Protein AF-A0A8J7H4M5-F1 (afdb_monomer_lite)

pLDDT: mean 70.47, std 21.89, range [36.84, 95.19]

Sequence (115 aa):
MTSISAVTSASGSSASSGTSNEQQIARLNQQIKTLTQQAKSLASSLEKASTDEEKASIQEQQQLVQAQIQALQAQIARLQNESSESKQQQAASTSTAQEEGVNKPTEENKINIYV

Foldseek 3Di:
DDDDDDDDPPDDPPVPPPCQLVNVLVVLVVVLVVLVVVLVVLVVVLVVDPDPVSVVVSVVSNVVSVVSSVVSVVVSVVSVVVVVVVVVVVVVVCVVPPDDDDDDDDDDDPDPDDD

Secondary structure (DSSP, 8-state):
--------------------HHHHHHHHHHHHHHHHHHHHHHHHHHHH--SHHHHHHHHHHHHHHHHHHHHHHHHHHHHHHHHHHHHHHHHHTTTT--S----------------

Structure (mmCIF, N/CA/C/O backbone):
data_AF-A0A8J7H4M5-F1
#
_entry.id   AF-A0A8J7H4M5-F1
#
loop_
_atom_site.group_PDB
_atom_site.id
_atom_site.type_symbol
_atom_site.label_atom_id
_atom_site.label_alt_id
_atom_site.label_comp_id
_atom_site.label_asym_id
_atom_site.label_entity_id
_atom_site.label_seq_id
_atom_site.pdbx_PDB_ins_code
_atom_site.Cartn_x
_atom_site.Cartn_y
_atom_site.Cartn_z
_atom_site.occupancy
_atom_site.B_iso_or_equiv
_atom_site.auth_seq_id
_atom_site.auth_comp_id
_atom_site.auth_asym_id
_atom_site.auth_atom_id
_atom_site.pdbx_PDB_model_num
ATOM 1 N N . MET A 1 1 ? 10.976 3.826 66.687 1.00 42.44 1 MET A N 1
ATOM 2 C CA . MET A 1 1 ? 10.780 5.070 65.921 1.00 42.44 1 MET A CA 1
ATOM 3 C C . MET A 1 1 ? 9.429 5.001 65.217 1.00 42.44 1 MET A C 1
ATOM 5 O O . MET A 1 1 ? 9.223 4.089 64.431 1.00 42.44 1 MET A O 1
ATOM 9 N N . THR A 1 2 ? 8.514 5.905 65.583 1.00 36.94 2 THR A N 1
ATOM 10 C CA . THR A 1 2 ? 7.351 6.431 64.820 1.00 36.94 2 THR A CA 1
ATOM 11 C C . THR A 1 2 ? 7.843 6.932 63.435 1.00 36.94 2 THR A C 1
ATOM 13 O O . THR A 1 2 ? 9.026 7.241 63.338 1.00 36.94 2 THR A O 1
ATOM 16 N N . SER A 1 3 ? 7.125 7.061 62.310 1.00 36.84 3 SER A N 1
ATOM 17 C CA . SER A 1 3 ? 5.714 7.357 61.980 1.00 36.84 3 SER A CA 1
ATOM 18 C C . SER A 1 3 ? 5.539 7.187 60.448 1.00 36.84 3 SER A C 1
ATOM 20 O O . SER A 1 3 ? 6.485 7.462 59.721 1.00 36.84 3 SER A O 1
ATOM 22 N N . ILE A 1 4 ? 4.444 6.589 59.951 1.00 47.62 4 ILE A N 1
ATOM 23 C CA . ILE A 1 4 ? 3.242 7.207 59.317 1.00 47.62 4 ILE A CA 1
ATOM 24 C C . ILE A 1 4 ? 3.468 7.862 57.936 1.00 47.62 4 ILE A C 1
ATOM 26 O O . ILE A 1 4 ? 4.298 8.754 57.799 1.00 47.62 4 ILE A O 1
ATOM 30 N N . SER A 1 5 ? 2.552 7.517 57.013 1.00 40.06 5 SER A N 1
ATOM 31 C CA . SER A 1 5 ? 2.085 8.243 55.806 1.00 40.06 5 SER A CA 1
ATOM 32 C C . SER A 1 5 ? 2.483 7.551 54.499 1.00 40.06 5 SER A C 1
ATOM 34 O O . SER A 1 5 ? 3.631 7.185 54.323 1.00 40.06 5 SER A O 1
ATOM 36 N N . ALA A 1 6 ? 1.625 7.371 53.503 1.00 38.75 6 ALA A N 1
ATOM 37 C CA . ALA A 1 6 ? 0.223 7.711 53.350 1.00 38.75 6 ALA A CA 1
ATOM 38 C C . ALA A 1 6 ? -0.294 6.962 52.112 1.00 38.75 6 ALA A C 1
ATOM 40 O O . ALA A 1 6 ? 0.446 6.695 51.170 1.00 38.75 6 ALA A O 1
ATOM 41 N N . VAL A 1 7 ? -1.576 6.629 52.180 1.00 44.66 7 VAL A N 1
ATOM 42 C CA . VAL A 1 7 ? -2.525 6.408 51.090 1.00 44.66 7 VAL A CA 1
ATOM 43 C C . VAL A 1 7 ? -2.030 6.729 49.671 1.00 44.66 7 VAL A C 1
ATOM 45 O O . VAL A 1 7 ? -1.602 7.834 49.364 1.00 44.66 7 VAL A O 1
ATOM 48 N N . THR A 1 8 ? -2.206 5.786 48.755 1.00 45.97 8 THR A N 1
ATOM 49 C CA . THR A 1 8 ? -3.171 5.937 47.656 1.00 45.97 8 THR A CA 1
ATOM 50 C C . THR A 1 8 ? -3.163 4.654 46.847 1.00 45.97 8 THR A C 1
ATOM 52 O O . THR A 1 8 ? -2.257 4.365 46.070 1.00 45.97 8 THR A O 1
ATOM 55 N N . SER A 1 9 ? -4.227 3.882 47.033 1.00 44.91 9 SER A N 1
ATOM 56 C CA . SER A 1 9 ? -4.763 2.994 46.019 1.00 44.91 9 SER A CA 1
ATOM 57 C C . SER A 1 9 ? -5.043 3.838 44.772 1.00 44.91 9 SER A C 1
ATOM 59 O O . SER A 1 9 ? -6.152 4.329 44.580 1.00 44.91 9 SER A O 1
ATOM 61 N N . ALA A 1 10 ? -4.023 4.073 43.948 1.00 42.59 10 ALA A N 1
ATOM 62 C CA . ALA A 1 10 ? -4.214 4.534 42.588 1.00 42.59 10 ALA A CA 1
ATOM 63 C C . ALA A 1 10 ? -4.742 3.326 41.814 1.00 42.59 10 ALA A C 1
ATOM 65 O O . ALA A 1 10 ? -3.995 2.513 41.272 1.00 42.59 10 ALA A O 1
ATOM 66 N N . SER A 1 11 ? -6.066 3.187 41.890 1.00 42.47 11 SER A N 1
ATOM 67 C CA . SER A 1 11 ? -6.922 2.631 40.852 1.00 42.47 11 SER A CA 1
ATOM 68 C C . SER A 1 11 ? -6.192 2.559 39.518 1.00 42.47 11 SER A C 1
ATOM 70 O O . SER A 1 11 ? -5.711 3.579 39.017 1.00 42.47 11 SER A O 1
ATOM 72 N N . GLY A 1 12 ? -6.112 1.340 38.990 1.00 44.12 12 GLY A N 1
ATOM 73 C CA . GLY A 1 12 ? -5.470 1.025 37.732 1.00 44.12 12 GLY A CA 1
ATOM 74 C C . GLY A 1 12 ? -5.840 2.023 36.649 1.00 44.12 12 GLY A C 1
ATOM 75 O O . GLY A 1 12 ? -6.928 1.990 36.091 1.00 44.12 12 GLY A O 1
ATOM 76 N N . SER A 1 13 ? -4.873 2.854 36.310 1.00 43.41 13 SER A N 1
ATOM 77 C CA . SER A 1 13 ? -4.732 3.352 34.961 1.00 43.41 13 SER A CA 1
ATOM 78 C C . SER A 1 13 ? -3.508 2.645 34.428 1.00 43.41 13 SER A C 1
ATOM 80 O O . SER A 1 13 ? -2.431 3.225 34.302 1.00 43.41 13 SER A O 1
ATOM 82 N N . SER A 1 14 ? -3.672 1.352 34.139 1.00 43.41 14 SER A N 1
ATOM 83 C CA . SER A 1 14 ? -2.963 0.751 33.021 1.00 43.41 14 SER A CA 1
ATOM 84 C C . SER A 1 14 ? -3.299 1.660 31.846 1.00 43.41 14 SER A C 1
ATOM 86 O O . SER A 1 14 ? -4.350 1.511 31.226 1.00 43.41 14 SER A O 1
ATOM 88 N N . ALA A 1 15 ? -2.487 2.694 31.620 1.00 46.06 15 ALA A N 1
ATOM 89 C CA . ALA A 1 15 ? -2.505 3.460 30.395 1.00 46.06 15 ALA A CA 1
ATOM 90 C C . ALA A 1 15 ? -2.075 2.447 29.344 1.00 46.06 15 ALA A C 1
ATOM 92 O O . ALA A 1 15 ? -0.890 2.259 29.082 1.00 46.06 15 ALA A O 1
ATOM 93 N N . SER A 1 16 ? -3.062 1.668 28.900 1.00 46.19 16 SER A N 1
ATOM 94 C CA . SER A 1 16 ? -2.924 0.639 27.903 1.00 46.19 16 SER A CA 1
ATOM 95 C C . SER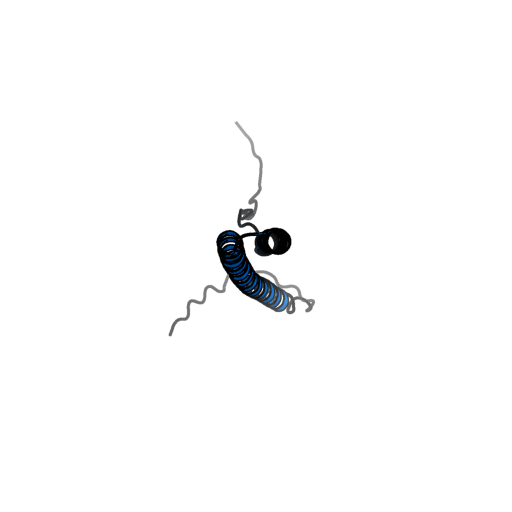 A 1 16 ? -2.281 1.341 26.733 1.00 46.19 16 SER A C 1
ATOM 97 O O . SER A 1 16 ? -2.884 2.195 26.087 1.00 46.19 16 SER A O 1
ATOM 99 N N . SER A 1 17 ? -1.027 0.997 26.492 1.00 47.69 17 SER A N 1
ATOM 100 C CA . SER A 1 17 ? -0.248 1.349 25.317 1.00 47.69 17 SER A CA 1
ATOM 101 C C . SER A 1 17 ? -0.811 0.675 24.056 1.00 47.69 17 SER A C 1
ATOM 103 O O . SER A 1 17 ? -0.078 0.376 23.118 1.00 47.69 17 SER A O 1
ATOM 105 N N . GLY A 1 18 ? -2.125 0.442 24.009 1.00 48.44 18 GLY A N 1
ATOM 106 C CA . GLY A 1 18 ? -2.868 0.147 22.803 1.00 48.44 18 GLY A CA 1
ATOM 107 C C . GLY A 1 18 ? -3.071 1.453 22.056 1.00 48.44 18 GLY A C 1
ATOM 108 O O . GLY A 1 18 ? -3.890 2.279 22.449 1.00 48.44 18 GLY A O 1
ATOM 109 N N . THR A 1 19 ? -2.297 1.653 20.992 1.00 58.22 19 THR A N 1
ATOM 110 C CA . THR A 1 19 ? -2.577 2.663 19.964 1.00 58.22 19 THR A CA 1
ATOM 111 C C . THR A 1 19 ? -4.072 2.606 19.649 1.00 58.22 19 THR A C 1
ATOM 113 O O . THR A 1 19 ? -4.531 1.588 19.138 1.00 58.22 19 THR A O 1
ATOM 116 N N . SER A 1 20 ? -4.845 3.629 20.032 1.00 78.25 20 SER A N 1
ATOM 117 C CA . SER A 1 20 ? -6.309 3.588 19.907 1.00 78.25 20 SER A CA 1
ATOM 118 C C . SER A 1 20 ? -6.703 3.284 18.459 1.00 78.25 20 SER A C 1
ATOM 120 O O . SER A 1 20 ? -6.007 3.727 17.539 1.00 78.25 20 SER A O 1
ATOM 122 N N . ASN A 1 21 ? -7.811 2.568 18.238 1.00 79.19 21 ASN A N 1
ATOM 123 C CA . ASN A 1 21 ? -8.306 2.261 16.888 1.00 79.19 21 ASN A CA 1
ATOM 124 C C . ASN A 1 21 ? -8.381 3.531 16.019 1.00 79.19 21 ASN A C 1
ATOM 126 O O . ASN A 1 21 ? -7.959 3.511 14.866 1.00 79.19 21 ASN A O 1
ATOM 130 N N . GLU A 1 22 ? -8.768 4.680 16.589 1.00 80.56 22 GLU A N 1
ATOM 131 C CA . GLU A 1 22 ? -8.697 5.984 15.916 1.00 80.56 22 GLU A CA 1
ATOM 132 C C . GLU A 1 22 ? -7.293 6.371 15.409 1.00 80.56 22 GLU A C 1
ATOM 134 O O . GLU A 1 22 ? -7.153 6.880 14.294 1.00 80.56 22 GLU A O 1
ATOM 139 N N . GLN A 1 23 ? -6.234 6.127 16.187 1.00 86.38 23 GLN A N 1
ATOM 140 C CA . GLN A 1 23 ? -4.856 6.407 15.771 1.00 86.38 23 GLN A CA 1
ATOM 141 C C . GLN A 1 23 ? -4.408 5.470 14.644 1.00 86.38 23 GLN A C 1
ATOM 143 O O . GLN A 1 23 ? -3.740 5.919 13.709 1.00 86.38 23 GLN A O 1
ATOM 148 N N . GLN A 1 24 ? -4.798 4.191 14.689 1.00 85.31 24 GLN A N 1
ATOM 149 C CA . GLN A 1 24 ? -4.547 3.254 13.591 1.00 85.31 24 GLN A CA 1
ATOM 150 C C . GLN A 1 24 ? -5.293 3.673 12.319 1.00 85.31 24 GLN A C 1
ATOM 152 O O . GLN A 1 24 ? -4.678 3.762 11.257 1.00 85.31 24 GLN A O 1
ATOM 157 N N . ILE A 1 25 ? -6.573 4.041 12.420 1.00 88.25 25 ILE A N 1
ATOM 158 C CA . ILE A 1 25 ? -7.369 4.548 11.292 1.00 88.25 25 ILE A CA 1
ATOM 159 C C . ILE A 1 25 ? -6.713 5.791 10.676 1.00 88.25 25 ILE A C 1
ATOM 161 O O . ILE A 1 25 ? -6.607 5.888 9.451 1.00 88.25 25 ILE A O 1
ATOM 165 N N . ALA A 1 26 ? -6.228 6.735 11.488 1.00 90.31 26 ALA A N 1
ATOM 166 C CA . ALA A 1 26 ? -5.544 7.930 10.991 1.00 90.31 26 ALA A CA 1
ATOM 167 C C . ALA A 1 26 ? -4.249 7.589 10.226 1.00 90.31 26 ALA A C 1
ATOM 169 O O . ALA A 1 26 ? -3.979 8.165 9.168 1.00 90.31 26 ALA A O 1
ATOM 170 N N . ARG A 1 27 ? -3.463 6.620 10.718 1.00 92.75 27 ARG A N 1
ATOM 171 C CA . ARG A 1 27 ? -2.242 6.134 10.048 1.00 92.75 27 ARG A CA 1
ATOM 172 C C . ARG A 1 27 ? -2.551 5.431 8.725 1.00 92.75 27 ARG A C 1
ATOM 174 O O . ARG A 1 27 ? -1.887 5.716 7.730 1.00 92.75 27 ARG A O 1
ATOM 181 N N . LEU A 1 28 ? -3.570 4.573 8.692 1.00 92.19 28 LEU A N 1
ATOM 182 C CA . LEU A 1 28 ? -4.004 3.885 7.471 1.00 92.19 28 LEU A CA 1
ATOM 183 C C . LEU A 1 28 ? -4.520 4.885 6.422 1.00 92.19 28 LEU A C 1
ATOM 185 O O . LEU A 1 28 ? -4.159 4.799 5.251 1.00 92.19 28 LEU A O 1
ATOM 189 N N . ASN A 1 29 ? -5.276 5.907 6.841 1.00 91.44 29 ASN A N 1
ATOM 190 C CA . ASN A 1 29 ? -5.719 6.989 5.953 1.00 91.44 29 ASN A CA 1
ATOM 191 C C . ASN A 1 29 ? -4.545 7.776 5.349 1.00 91.44 29 ASN A C 1
ATOM 193 O O . ASN A 1 29 ? -4.570 8.121 4.167 1.00 91.44 29 ASN A O 1
ATOM 197 N N . GLN A 1 30 ? -3.506 8.057 6.141 1.00 94.69 30 GLN A N 1
ATOM 198 C CA . GLN A 1 30 ? -2.277 8.675 5.636 1.00 94.69 30 GLN A CA 1
ATOM 199 C C . GLN A 1 30 ? -1.601 7.789 4.579 1.00 94.69 30 GLN A C 1
ATOM 201 O O . GLN A 1 30 ? -1.251 8.293 3.514 1.00 94.69 30 GLN A O 1
ATOM 206 N N . GLN A 1 31 ? -1.466 6.480 4.830 1.00 92.75 31 GLN A N 1
ATOM 207 C CA . GLN A 1 31 ? -0.887 5.544 3.857 1.00 92.75 31 GLN A CA 1
ATOM 208 C C . GLN A 1 31 ? -1.684 5.497 2.552 1.00 92.75 31 GLN A C 1
ATOM 210 O O . GLN A 1 31 ? -1.085 5.554 1.481 1.00 92.75 31 GLN A O 1
ATOM 215 N N . ILE A 1 32 ? -3.020 5.479 2.617 1.00 93.38 32 ILE A N 1
ATOM 216 C CA . ILE A 1 32 ? -3.871 5.545 1.419 1.00 93.38 32 ILE A CA 1
ATOM 217 C C . ILE A 1 32 ? -3.597 6.822 0.624 1.00 93.38 32 ILE A C 1
ATOM 219 O O . ILE A 1 32 ? -3.467 6.756 -0.598 1.00 93.38 32 ILE A O 1
ATOM 223 N N . LYS A 1 33 ? -3.480 7.982 1.284 1.00 94.12 33 LYS A N 1
ATOM 224 C CA . LYS A 1 33 ? -3.157 9.245 0.599 1.00 94.12 33 LYS A CA 1
ATOM 225 C C . LYS A 1 33 ? -1.806 9.168 -0.108 1.00 94.12 33 LYS A C 1
ATOM 227 O O . LYS A 1 33 ? -1.715 9.571 -1.266 1.00 94.12 33 LYS A O 1
ATOM 232 N N . THR A 1 34 ? -0.786 8.620 0.550 1.00 95.19 34 THR A N 1
ATOM 233 C CA . THR A 1 34 ? 0.545 8.432 -0.044 1.00 95.19 34 THR A CA 1
ATOM 234 C C . THR A 1 34 ? 0.501 7.479 -1.238 1.00 95.19 34 THR A C 1
ATOM 236 O O . THR A 1 34 ? 0.996 7.829 -2.306 1.00 95.19 34 THR A O 1
ATOM 239 N N . LEU A 1 35 ? -0.147 6.320 -1.106 1.00 93.38 35 LEU A N 1
ATOM 240 C CA . LEU A 1 35 ? -0.303 5.357 -2.200 1.00 93.38 35 LEU A CA 1
ATOM 241 C C . LEU A 1 35 ? -1.110 5.943 -3.366 1.00 93.38 35 LEU A C 1
ATOM 243 O O . LEU A 1 35 ? -0.776 5.729 -4.525 1.00 93.38 35 LEU A O 1
ATOM 247 N N . THR A 1 36 ? -2.131 6.753 -3.085 1.00 91.12 36 THR A N 1
ATOM 248 C CA . THR A 1 36 ? -2.915 7.443 -4.121 1.00 91.12 36 THR A CA 1
ATOM 249 C C . THR A 1 36 ? -2.065 8.472 -4.870 1.00 91.12 36 THR A C 1
ATOM 251 O O . THR A 1 36 ? -2.159 8.589 -6.091 1.00 91.12 36 THR A O 1
ATOM 254 N N . GLN A 1 37 ? -1.204 9.210 -4.162 1.00 94.31 37 GLN A N 1
ATOM 255 C CA . GLN A 1 37 ? -0.238 10.110 -4.796 1.00 94.31 37 GLN A CA 1
ATOM 256 C C . GLN A 1 37 ? 0.776 9.339 -5.647 1.00 94.31 37 GLN A C 1
ATOM 258 O O . GLN A 1 37 ? 1.057 9.762 -6.766 1.00 94.31 37 GLN A O 1
ATOM 263 N N . GLN A 1 38 ? 1.271 8.195 -5.165 1.00 91.12 38 GLN A N 1
ATOM 264 C CA . GLN A 1 38 ? 2.145 7.316 -5.944 1.00 91.12 38 GLN A CA 1
ATOM 265 C C . GLN A 1 38 ? 1.445 6.796 -7.202 1.00 91.12 38 GLN A C 1
ATOM 267 O O . GLN A 1 38 ? 2.022 6.886 -8.278 1.00 91.12 38 GLN A O 1
ATOM 272 N N . ALA A 1 39 ? 0.185 6.359 -7.117 1.00 90.00 39 ALA A N 1
ATOM 273 C CA . ALA A 1 39 ? -0.597 5.948 -8.284 1.00 90.00 39 ALA A CA 1
ATOM 274 C C . ALA A 1 39 ? -0.740 7.080 -9.318 1.00 90.00 39 ALA A C 1
ATOM 276 O O . ALA A 1 39 ? -0.604 6.841 -10.517 1.00 90.00 39 ALA A O 1
ATOM 277 N N . LYS A 1 40 ? -0.953 8.325 -8.864 1.00 92.44 40 LYS A N 1
ATOM 278 C CA . LYS A 1 40 ? -0.966 9.515 -9.733 1.00 92.44 40 LYS A CA 1
ATOM 279 C C . LYS A 1 40 ? 0.392 9.771 -10.383 1.00 92.44 40 LYS A C 1
ATOM 281 O O . LYS A 1 40 ? 0.450 10.048 -11.575 1.00 92.44 40 LYS A O 1
ATOM 286 N N . SER A 1 41 ? 1.469 9.657 -9.610 1.00 92.25 41 SER A N 1
ATOM 287 C CA . SER A 1 41 ? 2.833 9.803 -10.119 1.00 92.25 41 SER A CA 1
ATOM 288 C C . SER A 1 41 ? 3.156 8.737 -11.166 1.00 92.25 41 SER A C 1
ATOM 290 O O . SER A 1 41 ? 3.732 9.061 -12.197 1.00 92.25 41 SER A O 1
ATOM 292 N N . LEU A 1 42 ? 2.757 7.485 -10.926 1.00 90.38 42 LEU A N 1
ATOM 293 C CA . LEU A 1 42 ? 2.903 6.381 -11.872 1.00 90.38 42 LEU A CA 1
ATOM 294 C C . LEU A 1 42 ? 2.089 6.627 -13.144 1.00 90.38 42 LEU A C 1
ATOM 296 O O . LEU A 1 42 ? 2.605 6.411 -14.231 1.00 90.38 42 LEU A O 1
ATOM 300 N N . ALA A 1 43 ? 0.864 7.150 -13.035 1.00 87.81 43 ALA A N 1
ATOM 301 C CA . ALA A 1 43 ? 0.069 7.526 -14.203 1.00 87.81 43 ALA A CA 1
ATOM 302 C C . ALA A 1 43 ? 0.762 8.613 -15.047 1.00 87.81 43 ALA A C 1
ATOM 304 O O . ALA A 1 43 ? 0.859 8.474 -16.261 1.00 87.81 43 ALA A O 1
ATOM 305 N N . SER A 1 44 ? 1.330 9.647 -14.419 1.00 90.62 44 SER A N 1
ATOM 306 C CA . SER A 1 44 ? 2.115 10.662 -15.138 1.00 90.62 44 SER A CA 1
ATOM 307 C C . SER A 1 44 ? 3.407 10.104 -15.750 1.00 90.62 44 SER A C 1
ATOM 309 O O . SER A 1 44 ? 3.829 10.568 -16.810 1.00 90.62 44 SER A O 1
ATOM 311 N N . SER A 1 45 ? 4.040 9.111 -15.116 1.00 86.75 45 SER A N 1
ATOM 312 C CA . SER A 1 45 ? 5.172 8.385 -15.707 1.00 86.75 45 SER A CA 1
ATOM 313 C C . SER A 1 45 ? 4.740 7.529 -16.898 1.00 86.75 45 SER A C 1
ATOM 315 O O . SER A 1 45 ? 5.461 7.481 -17.888 1.00 86.75 45 SER A O 1
ATOM 317 N N . LEU A 1 46 ? 3.554 6.913 -16.846 1.00 88.25 46 LEU A N 1
ATOM 318 C CA . LEU A 1 46 ? 2.991 6.121 -17.943 1.00 88.25 46 LEU A CA 1
ATOM 319 C C . LEU A 1 46 ? 2.781 6.973 -19.201 1.00 88.25 46 LEU A C 1
ATOM 321 O O . LEU A 1 46 ? 3.077 6.524 -20.304 1.00 88.25 46 LEU A O 1
ATOM 325 N N . GLU A 1 47 ? 2.325 8.218 -19.037 1.00 85.19 47 GLU A N 1
ATOM 326 C CA . GLU A 1 47 ? 2.166 9.169 -20.147 1.00 85.19 47 GLU A CA 1
ATOM 327 C C . GLU A 1 47 ? 3.504 9.591 -20.774 1.00 85.19 47 GLU A C 1
ATOM 329 O O . GLU A 1 47 ? 3.55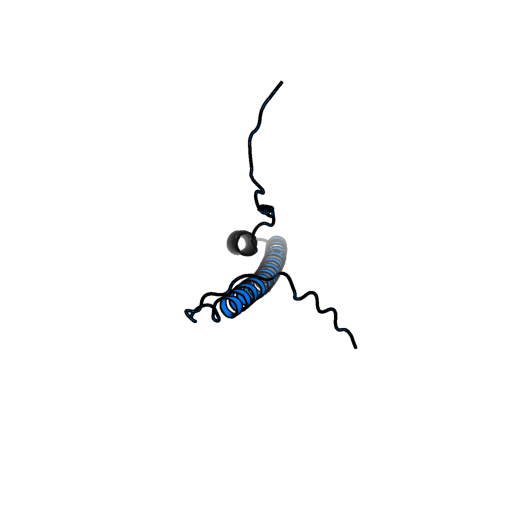5 9.937 -21.953 1.00 85.19 47 GLU A O 1
ATOM 334 N N . LYS A 1 48 ? 4.595 9.563 -20.000 1.00 87.25 48 LYS A N 1
ATOM 335 C CA . LYS A 1 48 ? 5.955 9.873 -20.474 1.00 87.25 48 LYS A CA 1
ATOM 336 C C . LYS A 1 48 ? 6.704 8.647 -21.003 1.00 87.25 48 LYS A C 1
ATOM 338 O O . LYS A 1 48 ? 7.717 8.811 -21.683 1.00 87.25 48 LYS A O 1
ATOM 343 N N . ALA A 1 49 ? 6.234 7.442 -20.689 1.00 86.81 49 ALA A N 1
ATOM 344 C CA . ALA A 1 49 ? 6.869 6.199 -21.095 1.00 86.81 49 ALA A CA 1
ATOM 345 C C . ALA A 1 49 ? 6.823 6.048 -22.621 1.00 86.81 49 ALA A C 1
ATOM 347 O O . ALA A 1 49 ? 5.762 6.113 -23.248 1.00 86.81 49 ALA A O 1
ATOM 348 N N . SER A 1 50 ? 7.995 5.846 -23.219 1.00 81.19 50 SER A N 1
ATOM 349 C CA . SER A 1 50 ? 8.149 5.770 -24.678 1.00 81.19 50 SER A CA 1
ATOM 350 C C . SER A 1 50 ? 8.191 4.331 -25.195 1.00 81.19 50 SER A C 1
ATOM 352 O O . SER A 1 50 ? 7.942 4.107 -26.377 1.00 81.19 50 SER A O 1
ATOM 354 N N . THR A 1 51 ? 8.466 3.360 -24.320 1.00 91.06 51 THR A N 1
ATOM 355 C CA . THR A 1 51 ? 8.578 1.936 -24.660 1.00 91.06 51 THR A CA 1
ATOM 356 C C . THR A 1 51 ? 7.416 1.124 -24.081 1.00 91.06 51 THR A C 1
ATOM 358 O O . THR A 1 51 ? 6.878 1.458 -23.022 1.00 91.06 51 THR A O 1
ATOM 361 N N . ASP A 1 52 ? 7.011 0.054 -24.771 1.00 88.00 52 ASP A N 1
ATOM 362 C CA . ASP A 1 52 ? 5.942 -0.842 -24.302 1.00 88.00 52 ASP A CA 1
ATOM 363 C C . ASP A 1 52 ? 6.319 -1.591 -23.013 1.00 88.00 52 ASP A C 1
ATOM 365 O O . ASP A 1 52 ? 5.467 -1.786 -22.148 1.00 88.00 52 ASP A O 1
ATOM 369 N N . GLU A 1 53 ? 7.595 -1.940 -22.824 1.00 89.88 53 GLU A N 1
ATOM 370 C CA . GLU A 1 53 ? 8.079 -2.587 -21.593 1.00 89.88 53 GLU A CA 1
ATOM 371 C C . GLU A 1 53 ? 7.989 -1.673 -20.364 1.00 89.88 53 GLU A C 1
ATOM 373 O O . GLU A 1 53 ? 7.576 -2.120 -19.287 1.00 89.88 53 GLU A O 1
ATOM 378 N N . GLU A 1 54 ? 8.304 -0.380 -20.506 1.00 88.06 54 GLU A N 1
ATOM 379 C CA . GLU A 1 54 ? 8.102 0.585 -19.420 1.00 88.06 54 GLU A CA 1
ATOM 380 C C . GLU A 1 54 ? 6.620 0.757 -19.102 1.00 88.06 54 GLU A C 1
ATOM 382 O O . GLU A 1 54 ? 6.237 0.773 -17.930 1.00 88.06 54 GLU A O 1
ATOM 387 N N . LYS A 1 55 ? 5.768 0.835 -20.131 1.00 90.19 55 LYS A N 1
ATOM 388 C CA . LYS A 1 55 ? 4.319 0.937 -19.933 1.00 90.19 55 LYS A CA 1
ATOM 389 C C . LYS A 1 55 ? 3.766 -0.272 -19.190 1.00 90.19 55 LYS A C 1
ATOM 391 O O . LYS A 1 55 ? 3.019 -0.092 -18.231 1.00 90.19 55 LYS A O 1
ATOM 396 N N . ALA A 1 56 ? 4.180 -1.477 -19.578 1.00 90.44 56 ALA A N 1
ATOM 397 C CA . ALA A 1 56 ? 3.789 -2.712 -18.909 1.00 90.44 56 ALA A CA 1
ATOM 398 C C . ALA A 1 56 ? 4.226 -2.720 -17.433 1.00 90.44 56 ALA A C 1
ATOM 400 O O . ALA A 1 56 ? 3.404 -2.977 -16.553 1.00 90.44 56 ALA A O 1
ATOM 401 N N . SER A 1 57 ? 5.476 -2.343 -17.145 1.00 88.81 57 SER A N 1
ATOM 402 C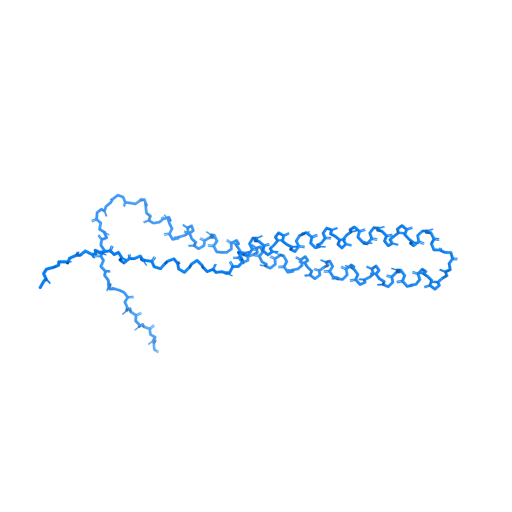 CA . SER A 1 57 ? 5.994 -2.283 -15.768 1.00 88.81 57 SER A CA 1
ATOM 403 C C . SER A 1 57 ? 5.261 -1.255 -14.898 1.00 88.81 57 SER A C 1
ATOM 405 O O . SER A 1 57 ? 4.942 -1.518 -13.737 1.00 88.81 57 SER A O 1
ATOM 407 N N . ILE A 1 58 ? 4.968 -0.072 -15.445 1.00 90.69 58 ILE A N 1
ATOM 408 C CA . ILE A 1 58 ? 4.238 0.982 -14.727 1.00 90.69 58 ILE A CA 1
ATOM 409 C C . ILE A 1 58 ? 2.784 0.561 -14.481 1.00 90.69 58 ILE A C 1
ATOM 411 O O . ILE A 1 58 ? 2.238 0.819 -13.406 1.00 90.69 58 ILE A O 1
ATOM 415 N N . GLN A 1 59 ? 2.160 -0.110 -15.449 1.00 88.81 59 GLN A N 1
ATOM 416 C CA . GLN A 1 59 ? 0.798 -0.617 -15.323 1.00 88.81 59 GLN A CA 1
ATOM 417 C C . GLN A 1 59 ? 0.700 -1.718 -14.257 1.00 88.81 59 GLN A C 1
ATOM 419 O O . GLN A 1 59 ? -0.233 -1.703 -13.454 1.00 88.81 59 GLN A O 1
ATOM 424 N N . GLU A 1 60 ? 1.683 -2.618 -14.181 1.00 92.00 60 GLU A N 1
ATOM 425 C CA . GLU A 1 60 ? 1.763 -3.626 -13.118 1.00 92.00 60 GLU A CA 1
ATOM 426 C C . GLU A 1 60 ? 1.890 -2.971 -11.732 1.00 92.00 60 GLU A C 1
ATOM 428 O O . GLU A 1 60 ? 1.118 -3.279 -10.819 1.00 92.00 60 GLU A O 1
ATOM 433 N N . GLN A 1 61 ? 2.783 -1.983 -11.581 1.00 91.19 61 GLN A N 1
ATOM 434 C CA . GLN A 1 61 ? 2.896 -1.220 -10.332 1.00 91.19 61 GLN A CA 1
ATOM 435 C C . GLN A 1 61 ? 1.594 -0.503 -9.973 1.00 91.19 61 GLN A C 1
ATOM 437 O O . GLN A 1 61 ? 1.201 -0.488 -8.805 1.00 91.19 61 GLN A O 1
ATOM 442 N N . GLN A 1 62 ? 0.894 0.068 -10.955 1.00 91.00 62 GLN A N 1
ATOM 443 C CA . GLN A 1 62 ? -0.392 0.713 -10.719 1.00 91.00 62 GLN A CA 1
ATOM 444 C C . GLN A 1 62 ? -1.425 -0.284 -10.179 1.00 91.00 62 GLN A C 1
ATOM 446 O O . GLN A 1 62 ? -2.123 0.040 -9.215 1.00 91.00 62 GLN A O 1
ATOM 451 N N . GLN A 1 63 ? -1.488 -1.502 -10.726 1.00 92.81 63 GLN A N 1
ATOM 452 C CA . GLN A 1 63 ? -2.377 -2.547 -10.211 1.00 92.81 63 GLN A CA 1
ATOM 453 C C . GLN A 1 63 ? -2.019 -2.962 -8.781 1.00 92.81 63 GLN A C 1
ATOM 455 O O . GLN A 1 63 ? -2.909 -3.062 -7.933 1.00 92.81 63 GLN A O 1
ATOM 460 N N . LEU A 1 64 ? -0.729 -3.129 -8.477 1.00 94.38 64 LEU A N 1
ATOM 461 C CA . LEU A 1 64 ? -0.269 -3.452 -7.124 1.00 94.38 64 LEU A CA 1
ATOM 462 C C . LEU A 1 64 ? -0.619 -2.352 -6.114 1.00 94.38 64 LEU A C 1
ATOM 464 O O . LEU A 1 64 ? -1.066 -2.642 -5.002 1.00 94.38 64 LEU A O 1
ATOM 468 N N . VAL A 1 65 ? -0.443 -1.083 -6.485 1.00 93.38 65 VAL A N 1
ATOM 469 C CA . VAL A 1 65 ? -0.809 0.058 -5.634 1.00 93.38 65 VAL A CA 1
ATOM 470 C C . VAL A 1 65 ? -2.326 0.121 -5.441 1.00 93.38 65 VAL A C 1
ATOM 472 O O . VAL A 1 65 ? -2.795 0.324 -4.320 1.00 93.38 65 VAL A O 1
ATOM 475 N N . GLN A 1 66 ? -3.111 -0.111 -6.496 1.00 91.44 66 GLN A N 1
ATOM 476 C CA . GLN A 1 66 ? -4.572 -0.139 -6.423 1.00 91.44 66 GLN A CA 1
ATOM 477 C C . GLN A 1 66 ? -5.070 -1.241 -5.475 1.00 91.44 66 GLN A C 1
ATOM 479 O O . GLN A 1 66 ? -5.942 -0.985 -4.641 1.00 91.44 66 GLN A O 1
ATOM 484 N N . ALA A 1 67 ? -4.490 -2.441 -5.562 1.00 94.88 67 ALA A N 1
ATOM 485 C CA . ALA A 1 67 ? -4.815 -3.560 -4.685 1.00 94.88 67 ALA A CA 1
ATOM 486 C C . ALA A 1 67 ? -4.487 -3.247 -3.215 1.00 94.88 67 ALA A C 1
ATOM 488 O O . ALA A 1 67 ? -5.314 -3.478 -2.332 1.00 94.88 67 ALA A O 1
ATOM 489 N N . GLN A 1 68 ? -3.322 -2.646 -2.946 1.00 92.94 68 GLN A N 1
ATOM 490 C CA . GLN A 1 68 ? -2.946 -2.217 -1.593 1.00 92.94 68 GLN A CA 1
ATOM 491 C C . GLN A 1 68 ? -3.906 -1.163 -1.033 1.00 92.94 68 GLN A C 1
ATOM 493 O O . GLN A 1 68 ? -4.318 -1.254 0.123 1.00 92.94 68 GLN A O 1
ATOM 498 N N . ILE A 1 69 ? -4.316 -0.190 -1.852 1.00 92.81 69 ILE A N 1
ATOM 499 C CA . ILE A 1 69 ? -5.304 0.816 -1.450 1.00 92.81 69 ILE A CA 1
ATOM 500 C C . ILE A 1 69 ? -6.632 0.151 -1.063 1.00 92.81 69 ILE A C 1
ATOM 502 O O . ILE A 1 69 ? -7.203 0.511 -0.034 1.00 92.81 69 ILE A O 1
ATOM 506 N N . GLN A 1 70 ? -7.120 -0.818 -1.846 1.00 93.88 70 GLN A N 1
ATOM 507 C CA . GLN A 1 70 ? -8.363 -1.534 -1.528 1.00 93.88 70 GLN A CA 1
ATOM 508 C C . GLN A 1 70 ? -8.255 -2.316 -0.215 1.00 93.88 70 GLN A C 1
ATOM 510 O O . GLN A 1 70 ? -9.156 -2.233 0.621 1.00 93.88 70 GLN A O 1
ATOM 515 N N . ALA A 1 71 ? -7.141 -3.019 0.004 1.00 94.44 71 ALA A N 1
ATOM 516 C CA . ALA A 1 71 ? -6.906 -3.756 1.242 1.00 94.44 71 ALA A CA 1
ATOM 517 C C . ALA A 1 71 ? -6.899 -2.828 2.472 1.00 94.44 71 ALA A C 1
ATOM 519 O O . ALA A 1 71 ? -7.546 -3.122 3.479 1.00 94.44 71 ALA A O 1
ATOM 520 N N . LEU A 1 72 ? -6.233 -1.672 2.374 1.00 92.75 72 LEU A N 1
ATOM 521 C CA . LEU A 1 72 ? -6.205 -0.676 3.450 1.00 92.75 72 LEU A CA 1
ATOM 522 C C . LEU A 1 72 ? -7.587 -0.060 3.704 1.00 92.75 72 LEU A C 1
ATOM 524 O O . LEU A 1 72 ? -7.962 0.135 4.859 1.00 92.75 72 LEU A O 1
ATOM 528 N N . GLN A 1 73 ? -8.373 0.214 2.658 1.00 90.94 73 GLN A N 1
ATOM 529 C CA . GLN A 1 73 ? -9.747 0.705 2.816 1.00 90.94 73 GLN A CA 1
ATOM 530 C C . GLN A 1 73 ? -10.637 -0.313 3.535 1.00 90.94 73 GLN A C 1
ATOM 532 O O . GLN A 1 73 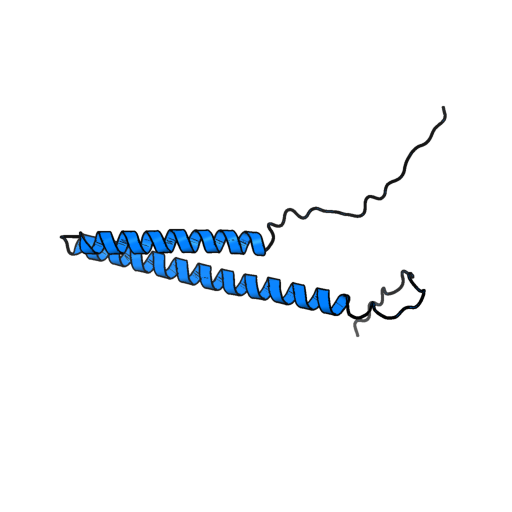? -11.373 0.061 4.449 1.00 90.94 73 GLN A O 1
ATOM 537 N N . ALA A 1 74 ? -10.532 -1.596 3.179 1.00 94.12 74 ALA A N 1
ATOM 538 C CA . ALA A 1 74 ? -11.266 -2.663 3.854 1.00 94.12 74 ALA A CA 1
ATOM 539 C C . ALA A 1 74 ? -10.885 -2.760 5.342 1.00 94.12 74 ALA A C 1
ATOM 541 O O . ALA A 1 74 ? -11.755 -2.899 6.204 1.00 94.12 74 ALA A O 1
ATOM 542 N N . GLN A 1 75 ? -9.595 -2.618 5.661 1.00 90.44 75 GLN A N 1
ATOM 543 C CA . GLN A 1 75 ? -9.123 -2.616 7.044 1.00 90.44 75 GLN A CA 1
ATOM 544 C C . GLN A 1 75 ? -9.659 -1.416 7.838 1.00 90.44 75 GLN A C 1
ATOM 546 O O . GLN A 1 75 ? -10.087 -1.579 8.979 1.00 90.44 75 GLN A O 1
ATOM 551 N N . ILE A 1 76 ? -9.696 -0.227 7.231 1.00 90.69 76 ILE A N 1
ATOM 552 C CA . ILE A 1 76 ? -10.287 0.964 7.854 1.00 90.69 76 ILE A CA 1
ATOM 553 C C . ILE A 1 76 ? -11.777 0.762 8.121 1.00 90.69 76 ILE A C 1
ATOM 555 O O . ILE A 1 76 ? -12.233 1.091 9.212 1.00 90.69 76 ILE A O 1
ATOM 559 N N . ALA A 1 77 ? -12.532 0.233 7.154 1.00 90.25 77 ALA A N 1
ATOM 560 C CA . ALA A 1 77 ? -13.966 0.003 7.313 1.00 90.25 77 ALA A CA 1
ATOM 561 C C . ALA A 1 77 ? -14.253 -0.934 8.496 1.00 90.25 77 ALA A C 1
ATOM 563 O O . ALA A 1 77 ? -15.126 -0.650 9.315 1.00 90.25 77 ALA A O 1
ATOM 564 N N . ARG A 1 78 ? -13.457 -2.001 8.640 1.00 88.12 78 ARG A N 1
ATOM 565 C CA . ARG A 1 78 ? -13.548 -2.916 9.782 1.00 88.12 78 ARG A CA 1
ATOM 566 C C . ARG A 1 78 ? -13.295 -2.198 11.112 1.00 88.12 78 ARG A C 1
ATOM 568 O O . ARG A 1 78 ? -14.138 -2.265 12.002 1.00 88.12 78 ARG A O 1
ATOM 575 N N . LEU A 1 79 ? -12.190 -1.453 11.209 1.00 87.81 79 LEU A N 1
ATOM 576 C CA . LEU A 1 79 ? -11.830 -0.714 12.425 1.00 87.81 79 LEU A CA 1
ATOM 577 C C . LEU A 1 79 ? -12.872 0.359 12.789 1.00 87.81 79 LEU A C 1
ATOM 579 O O . LEU A 1 79 ? -13.166 0.560 13.965 1.00 87.81 79 LEU A O 1
ATOM 583 N N . GLN A 1 80 ? -13.462 1.038 11.800 1.00 84.38 80 GLN A N 1
ATOM 584 C CA . GLN A 1 80 ? -14.535 2.013 12.035 1.00 84.38 80 GLN A CA 1
ATOM 585 C C . GLN A 1 80 ? -15.805 1.367 12.605 1.00 84.38 80 GLN A C 1
ATOM 587 O O . GLN A 1 80 ? -16.456 1.959 13.473 1.00 84.38 80 GLN A O 1
ATOM 592 N N . ASN A 1 81 ? -16.146 0.157 12.155 1.00 83.50 81 ASN A N 1
ATOM 593 C CA . ASN A 1 81 ? -17.263 -0.608 12.706 1.00 83.50 81 ASN A CA 1
ATOM 594 C C . ASN A 1 81 ? -17.004 -0.999 14.171 1.00 83.50 81 ASN A C 1
ATOM 596 O O . ASN A 1 81 ? -17.873 -0.797 15.017 1.00 83.50 81 ASN A O 1
ATOM 600 N N . GLU A 1 82 ? -15.792 -1.462 14.493 1.00 79.19 82 GLU A N 1
ATOM 601 C CA . GLU A 1 82 ? -15.396 -1.831 15.863 1.00 79.19 82 GLU A CA 1
ATOM 602 C C . GLU A 1 82 ? -15.417 -0.626 16.828 1.00 79.19 82 GLU A C 1
ATOM 604 O O . GLU A 1 82 ? -15.879 -0.729 17.970 1.00 79.19 82 GLU A O 1
ATOM 609 N N . SER A 1 83 ? -14.979 0.552 16.366 1.00 68.56 83 SER A N 1
ATOM 610 C CA . SER A 1 83 ? -15.052 1.793 17.152 1.00 68.56 83 SER A CA 1
ATOM 611 C C . SER A 1 83 ? -16.493 2.280 17.370 1.00 68.56 83 SER A C 1
ATOM 613 O O . SER A 1 83 ? -16.808 2.800 18.444 1.00 68.56 83 SER A O 1
ATOM 615 N N . SER A 1 84 ? -17.379 2.114 16.382 1.00 63.44 84 SER A N 1
ATOM 616 C CA . SER A 1 84 ? -18.795 2.503 16.497 1.00 63.44 84 SER A CA 1
ATOM 617 C C . SER A 1 84 ? -19.558 1.618 17.489 1.00 63.44 84 S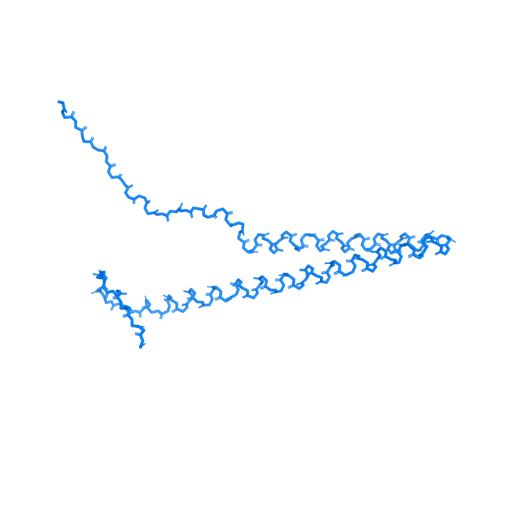ER A C 1
ATOM 619 O O . SER A 1 84 ? -20.319 2.127 18.313 1.00 63.44 84 SER A O 1
ATOM 621 N N . GLU A 1 85 ? -19.299 0.309 17.474 1.00 58.84 85 GLU A N 1
ATOM 622 C CA . GLU A 1 85 ? -19.953 -0.656 18.365 1.00 58.84 85 GLU A CA 1
ATOM 623 C C . GLU A 1 85 ? -19.551 -0.448 19.839 1.00 58.84 85 GLU A C 1
ATOM 625 O O . GLU A 1 85 ? -20.393 -0.501 20.741 1.00 58.84 85 GLU A O 1
ATOM 630 N N . SER A 1 86 ? -18.291 -0.067 20.080 1.00 55.47 86 SER A N 1
ATOM 631 C CA . SER A 1 86 ? -17.790 0.274 21.421 1.00 55.47 86 SER A CA 1
ATOM 632 C C . SER A 1 86 ? -18.457 1.527 22.009 1.00 55.47 86 SER A C 1
ATOM 634 O O . SER A 1 86 ? -18.733 1.583 23.210 1.00 55.47 86 SER A O 1
ATOM 636 N N . LYS A 1 87 ? -18.771 2.537 21.181 1.00 52.91 87 LYS A N 1
ATOM 637 C CA . LYS A 1 87 ? -19.488 3.742 21.642 1.00 52.91 87 LYS A CA 1
ATOM 638 C C . LYS A 1 87 ? -20.944 3.457 22.006 1.00 52.91 87 LYS A C 1
ATOM 640 O O . LYS A 1 87 ? -21.454 4.047 22.958 1.00 52.91 87 LYS A O 1
ATOM 645 N N . GLN A 1 88 ? -21.605 2.549 21.292 1.00 51.91 88 GLN A N 1
ATOM 646 C CA . GLN A 1 88 ? -23.009 2.233 21.547 1.00 51.91 88 GLN A CA 1
ATOM 647 C C . GLN A 1 88 ? -23.203 1.421 22.838 1.00 51.91 88 GLN A C 1
ATOM 649 O O . GLN A 1 88 ? -24.149 1.678 23.582 1.00 51.91 88 GLN A O 1
ATOM 654 N N . GLN A 1 89 ? -22.268 0.527 23.179 1.00 51.09 89 GLN A N 1
ATOM 655 C CA . GLN A 1 89 ? -22.298 -0.202 24.458 1.00 51.09 89 GLN A CA 1
ATOM 656 C C . GLN A 1 89 ? -22.015 0.708 25.669 1.00 51.09 89 GLN A C 1
ATOM 658 O O . GLN A 1 89 ? -22.596 0.522 26.742 1.00 51.09 89 GLN A O 1
ATOM 663 N N . GLN A 1 90 ? -21.190 1.747 25.502 1.00 49.75 90 GLN A N 1
ATOM 664 C CA . GLN A 1 90 ? -20.901 2.711 26.571 1.00 49.75 90 GLN A CA 1
ATOM 665 C C . GLN A 1 90 ? -22.057 3.708 26.801 1.00 49.75 90 GLN A C 1
ATOM 667 O O . GLN A 1 90 ? -22.347 4.064 27.945 1.00 49.75 90 GLN A O 1
ATOM 672 N N . ALA A 1 91 ? -22.777 4.094 25.741 1.00 47.59 91 ALA A N 1
ATOM 673 C CA . ALA A 1 91 ? -24.008 4.885 25.842 1.00 47.59 91 ALA A CA 1
ATOM 674 C C . ALA A 1 91 ? -25.163 4.092 26.488 1.00 47.59 91 ALA A C 1
ATOM 676 O O . ALA A 1 91 ? -25.862 4.608 27.357 1.00 47.59 91 ALA A O 1
ATOM 677 N N . ALA A 1 92 ? -25.315 2.805 26.153 1.00 46.44 92 ALA A N 1
ATOM 678 C CA . ALA A 1 92 ? -26.324 1.943 26.778 1.00 46.44 92 ALA A CA 1
ATOM 679 C C . ALA A 1 92 ? -26.057 1.686 28.276 1.00 46.44 92 ALA A C 1
ATOM 681 O O . ALA A 1 92 ? -26.990 1.441 29.033 1.00 46.44 92 ALA A O 1
ATOM 682 N N . SER A 1 93 ? -24.800 1.805 28.718 1.00 46.06 93 SER A N 1
ATOM 683 C CA . SER A 1 93 ? -24.412 1.693 30.133 1.00 46.06 93 SER A CA 1
ATOM 684 C C . SER A 1 93 ? -24.549 3.006 30.924 1.00 46.06 93 SER A C 1
ATOM 686 O O . SER A 1 93 ? -24.384 3.005 32.142 1.00 46.06 93 SER A O 1
ATOM 688 N N . THR A 1 94 ? -24.825 4.136 30.258 1.00 44.97 94 THR A N 1
ATOM 689 C CA . THR A 1 94 ? -24.961 5.464 30.894 1.00 44.97 94 THR A CA 1
ATOM 690 C C . THR A 1 94 ? -26.388 6.022 30.857 1.00 44.97 94 THR A C 1
ATOM 692 O O . THR A 1 94 ? -26.701 6.925 31.631 1.00 44.97 94 THR A O 1
ATOM 695 N N . SER A 1 95 ? -27.296 5.434 30.070 1.00 40.88 95 SER A N 1
ATOM 696 C CA . SER A 1 95 ? -28.728 5.789 30.053 1.00 40.88 95 SER A CA 1
ATOM 697 C C . SER A 1 95 ? -29.573 5.171 31.183 1.00 40.88 95 SER A C 1
ATOM 699 O O . SER A 1 95 ? -30.795 5.237 31.124 1.00 40.88 95 SER A O 1
ATOM 701 N N . THR A 1 96 ? -28.959 4.624 32.238 1.00 42.84 96 THR A N 1
ATOM 702 C CA . THR A 1 96 ? -29.655 4.238 33.488 1.00 42.84 96 THR A CA 1
ATOM 703 C C . THR A 1 96 ? -29.214 5.073 34.697 1.00 42.84 96 THR A C 1
ATOM 705 O O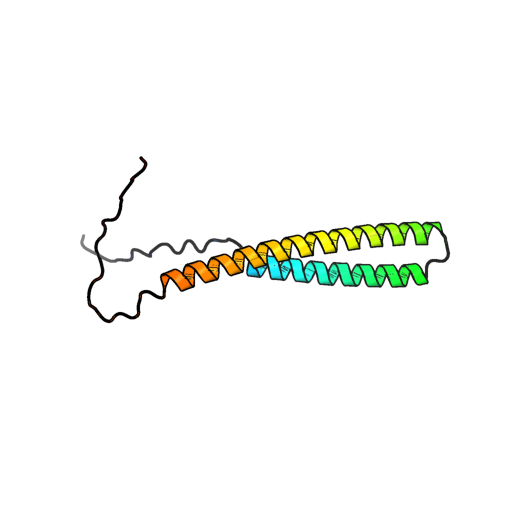 . THR A 1 96 ? -29.342 4.626 35.833 1.00 42.84 96 THR A O 1
ATOM 708 N N . ALA A 1 97 ? -28.649 6.269 34.482 1.00 43.56 97 ALA A N 1
ATOM 709 C CA . ALA A 1 97 ? -28.177 7.155 35.556 1.00 43.56 97 ALA A CA 1
ATOM 710 C C . ALA A 1 97 ? -28.892 8.523 35.589 1.00 43.56 97 ALA A C 1
ATOM 712 O O . ALA A 1 97 ? -28.325 9.512 36.047 1.00 43.56 97 ALA A O 1
ATOM 713 N N . GLN A 1 98 ? -30.142 8.577 35.121 1.00 41.56 98 GLN A N 1
ATOM 714 C CA . GLN A 1 98 ? -31.092 9.644 35.451 1.00 41.56 98 GLN A CA 1
ATOM 715 C C . GLN A 1 98 ? -32.308 9.055 36.173 1.00 41.56 98 GLN A C 1
ATOM 717 O O . GLN A 1 98 ? -33.438 9.223 35.742 1.00 41.56 98 GLN A O 1
ATOM 722 N N . GLU A 1 99 ? -32.072 8.370 37.288 1.00 41.56 99 GLU A N 1
ATOM 723 C CA . GLU A 1 99 ? -33.035 8.385 38.386 1.00 41.56 99 GLU A CA 1
ATOM 724 C C . GLU A 1 99 ? -32.282 8.767 39.661 1.00 41.56 99 GLU A C 1
ATOM 726 O O . GLU A 1 99 ? -31.383 8.086 40.154 1.00 41.56 99 GLU A O 1
ATOM 731 N N . GLU A 1 100 ? -32.610 9.970 40.105 1.00 47.47 100 GLU A N 1
ATOM 732 C CA . GLU A 1 100 ? -32.370 10.545 41.412 1.00 47.47 100 GLU A CA 1
ATOM 733 C C . GLU A 1 100 ? -32.780 9.541 42.503 1.00 47.47 100 GLU A C 1
ATOM 735 O O . GLU A 1 100 ? -33.956 9.240 42.676 1.00 47.47 100 GLU A O 1
ATOM 740 N N . GLY A 1 101 ? -31.812 8.969 43.223 1.00 37.41 101 GLY A N 1
ATOM 741 C CA . GLY A 1 101 ? -32.128 7.985 44.257 1.00 37.41 101 GLY A CA 1
ATOM 742 C C . GLY A 1 101 ? -30.911 7.266 44.817 1.00 37.41 101 GLY A C 1
ATOM 743 O O . GLY A 1 101 ? -30.603 6.150 44.427 1.00 37.41 101 GLY A O 1
ATOM 744 N N . VAL A 1 102 ? -30.204 7.933 45.726 1.00 48.12 102 VAL A N 1
ATOM 745 C CA . VAL A 1 102 ? -29.424 7.371 46.846 1.00 48.12 102 VAL A CA 1
ATOM 746 C C . VAL A 1 102 ? -29.356 5.828 46.982 1.00 48.12 102 VAL A C 1
ATOM 748 O O . VAL A 1 102 ? -29.949 5.276 47.899 1.00 48.12 102 VAL A O 1
ATOM 751 N N . ASN A 1 103 ? -28.576 5.116 46.152 1.00 41.25 103 ASN A N 1
ATOM 752 C CA . ASN A 1 103 ? -27.947 3.842 46.550 1.00 41.25 103 ASN A CA 1
ATOM 753 C C . ASN A 1 103 ? -26.830 3.374 45.588 1.00 41.25 103 ASN A C 1
ATOM 755 O O . ASN A 1 103 ? -27.062 2.709 44.580 1.00 41.25 103 ASN A O 1
ATOM 759 N N . LYS A 1 104 ? -25.578 3.665 45.931 1.00 44.19 104 LYS A N 1
ATOM 760 C CA . LYS A 1 104 ? -24.419 2.811 45.614 1.00 44.19 104 LYS A CA 1
ATOM 761 C C . LYS A 1 104 ? -23.646 2.662 46.931 1.00 44.19 104 LYS A C 1
ATOM 763 O O . LYS A 1 104 ? -23.605 3.660 47.652 1.00 44.19 104 LYS A O 1
ATOM 768 N N . PRO A 1 105 ? -22.964 1.542 47.241 1.00 48.34 105 PRO A N 1
ATOM 769 C CA . PRO A 1 105 ? -22.719 0.326 46.447 1.00 48.34 105 PRO A CA 1
ATOM 770 C C . PRO A 1 105 ? -23.015 -0.985 47.225 1.00 48.34 105 PRO A C 1
ATOM 772 O O . PRO A 1 105 ? -23.101 -0.981 48.451 1.00 48.34 105 PRO A O 1
ATOM 775 N N . THR A 1 106 ? -23.069 -2.147 46.562 1.00 48.06 106 THR A N 1
ATOM 776 C CA . THR A 1 106 ? -22.707 -3.408 47.247 1.00 48.06 106 THR A CA 1
ATOM 777 C C . THR A 1 106 ? -22.121 -4.437 46.279 1.00 48.06 106 THR A C 1
ATOM 779 O O . THR A 1 106 ? -22.619 -4.637 45.172 1.00 48.06 106 THR A O 1
ATOM 782 N N . GLU A 1 107 ? -21.005 -5.027 46.706 1.00 53.59 107 GLU A N 1
ATOM 783 C CA . GLU A 1 107 ? -20.123 -5.961 46.002 1.00 53.59 107 GLU A CA 1
ATOM 784 C C . GLU A 1 107 ? -20.707 -7.376 45.838 1.00 53.59 107 GLU A C 1
ATOM 786 O O . GLU A 1 107 ? -20.112 -8.354 46.284 1.00 53.59 107 GLU A O 1
ATOM 791 N N . GLU A 1 108 ? -21.867 -7.541 45.205 1.00 50.38 108 GLU A N 1
ATOM 792 C CA . GLU A 1 108 ? -22.465 -8.881 45.167 1.00 50.38 108 GLU A CA 1
ATOM 793 C C . GLU A 1 108 ? -23.251 -9.150 43.892 1.00 50.38 108 GLU A C 1
ATOM 795 O O . GLU A 1 108 ? -24.470 -9.202 43.874 1.00 50.38 108 GLU A O 1
ATOM 800 N N . ASN A 1 109 ? -22.533 -9.330 42.785 1.00 48.50 109 ASN A N 1
ATOM 801 C CA . ASN A 1 109 ? -23.058 -10.083 41.647 1.00 48.50 109 ASN A CA 1
ATOM 802 C C . ASN A 1 109 ? -21.948 -10.927 41.012 1.00 48.50 109 ASN A C 1
ATOM 804 O O . ASN A 1 109 ? -21.645 -10.833 39.826 1.00 48.50 109 ASN A O 1
ATOM 808 N N . LYS A 1 110 ? -21.337 -11.796 41.828 1.00 52.84 110 LYS A N 1
ATOM 809 C CA . LYS A 1 110 ? -20.756 -13.044 41.323 1.00 52.84 110 LYS A CA 1
ATOM 810 C C . LYS A 1 110 ? -21.867 -14.085 41.251 1.00 52.84 110 LYS A C 1
ATOM 812 O O . LYS A 1 110 ? -21.956 -14.958 42.106 1.00 52.84 110 LYS A O 1
ATOM 817 N N . ILE A 1 111 ? -22.716 -13.990 40.237 1.00 46.06 111 ILE A N 1
ATOM 818 C CA . ILE A 1 111 ? -23.611 -15.091 39.893 1.00 46.06 111 ILE A CA 1
ATOM 819 C C . ILE A 1 111 ? -22.977 -15.811 38.707 1.00 46.06 111 ILE A C 1
ATOM 821 O O . ILE A 1 111 ? -23.142 -15.423 37.555 1.00 46.06 111 ILE A O 1
ATOM 825 N N . ASN A 1 112 ? -22.206 -16.856 39.009 1.00 49.56 112 ASN A N 1
ATOM 826 C CA . ASN A 1 112 ? -21.922 -17.897 38.032 1.00 49.56 112 ASN A CA 1
ATOM 827 C C . ASN A 1 112 ? -23.197 -18.738 37.902 1.00 49.56 112 ASN A C 1
ATOM 829 O O . ASN A 1 112 ? -23.462 -19.578 38.758 1.00 49.56 112 ASN A O 1
ATOM 833 N N . ILE A 1 113 ? -23.984 -18.512 36.853 1.00 46.62 113 ILE A N 1
ATOM 834 C CA . ILE A 1 113 ? -24.965 -19.492 36.383 1.00 46.62 113 ILE A CA 1
ATOM 835 C C . ILE A 1 113 ? -24.497 -19.947 35.005 1.00 46.62 113 ILE A C 1
ATOM 837 O O . ILE A 1 113 ? -24.535 -19.186 34.041 1.00 46.62 113 ILE A O 1
ATOM 841 N N . TYR A 1 114 ? -24.054 -21.199 34.935 1.00 40.59 114 TYR A N 1
ATOM 842 C CA . TYR A 1 114 ? -24.160 -21.998 33.725 1.00 40.59 114 TYR A CA 1
ATOM 843 C C . TYR A 1 114 ? -24.949 -23.257 34.088 1.00 40.59 114 TYR A C 1
ATOM 845 O O . TYR A 1 114 ? -24.728 -23.839 35.152 1.00 40.59 114 TYR A O 1
ATOM 853 N N . VAL A 1 115 ? -25.931 -23.537 33.235 1.00 56.03 115 VAL A N 1
ATOM 854 C CA . VAL A 1 115 ? -26.972 -24.571 33.324 1.00 56.03 115 VAL A CA 1
ATOM 855 C C . VAL A 1 115 ? -26.437 -25.995 33.283 1.00 56.03 115 VAL A C 1
ATOM 857 O O . VAL A 1 115 ? -25.388 -26.213 32.636 1.00 56.03 115 VAL A O 1
#

Radius of gyration: 27.28 Å; chains: 1; bounding box: 44×35×91 Å